Protein AF-A0A2J4YGF8-F1 (afdb_monomer)

Secondary structure (DSSP, 8-state):
-HHHHHHHHHHHHHHHHGGG--PPPPP---SS--S-S-TTT---HHHIIIIITTT---SS---TT--

Mean predicted aligned error: 9.3 Å

Structure (mmCIF, N/CA/C/O backbone):
data_AF-A0A2J4YGF8-F1
#
_entry.id   AF-A0A2J4YGF8-F1
#
loop_
_atom_site.group_PDB
_atom_site.id
_atom_site.type_symbol
_atom_site.label_atom_id
_atom_site.label_alt_id
_atom_site.label_comp_id
_atom_site.label_asym_id
_atom_site.label_entity_id
_atom_site.label_seq_id
_atom_site.pdbx_PDB_ins_code
_atom_site.Cartn_x
_atom_site.Cartn_y
_atom_site.Cartn_z
_atom_site.occupancy
_atom_site.B_iso_or_equiv
_atom_site.auth_seq_id
_atom_site.auth_comp_id
_atom_site.auth_asym_id
_atom_site.auth_atom_id
_atom_site.pdbx_PDB_model_num
ATOM 1 N N . MET A 1 1 ? -52.140 6.637 18.465 1.00 61.25 1 MET A N 1
ATOM 2 C CA . MET A 1 1 ? -50.846 6.954 19.119 1.00 61.25 1 MET A CA 1
ATOM 3 C C . MET A 1 1 ? -49.740 5.935 18.829 1.00 61.25 1 MET A C 1
ATOM 5 O O . MET A 1 1 ? -48.614 6.364 18.633 1.00 61.25 1 MET A O 1
ATOM 9 N N . GLN A 1 2 ? -50.025 4.630 18.717 1.00 63.34 2 GLN A N 1
ATOM 10 C CA . GLN A 1 2 ? -49.010 3.575 18.518 1.00 63.34 2 GLN A CA 1
ATOM 11 C C . GLN A 1 2 ? -48.054 3.785 17.328 1.00 63.34 2 GLN A C 1
ATOM 13 O O . GLN A 1 2 ? -46.853 3.621 17.498 1.00 63.34 2 GLN A O 1
ATOM 18 N N . ARG A 1 3 ? -48.538 4.253 16.164 1.00 69.06 3 ARG A N 1
ATOM 19 C CA . ARG A 1 3 ? -47.678 4.519 14.990 1.00 69.06 3 ARG A CA 1
ATOM 20 C C . ARG A 1 3 ? -46.552 5.526 15.260 1.00 69.06 3 ARG A C 1
ATOM 22 O O . ARG A 1 3 ? -45.439 5.309 14.795 1.00 69.06 3 ARG A O 1
ATOM 29 N N . ARG A 1 4 ? -46.829 6.576 16.047 1.00 70.94 4 ARG A N 1
ATOM 30 C CA . ARG A 1 4 ? -45.842 7.607 16.424 1.00 70.94 4 ARG A CA 1
ATOM 31 C C . ARG A 1 4 ? -44.789 7.070 17.399 1.00 70.94 4 ARG A C 1
ATOM 33 O O . ARG A 1 4 ? -43.643 7.495 17.344 1.00 70.94 4 ARG A O 1
ATOM 40 N N . PHE A 1 5 ? -45.166 6.115 18.252 1.00 76.00 5 PHE A N 1
ATOM 41 C CA . PHE A 1 5 ? -44.228 5.441 19.152 1.00 76.00 5 PHE A CA 1
ATOM 42 C C . PHE A 1 5 ? -43.275 4.513 18.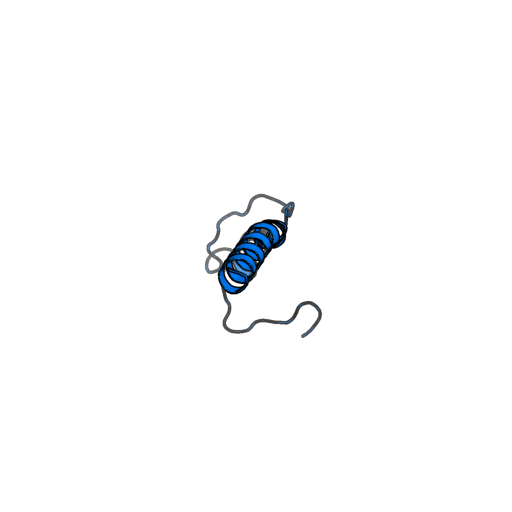390 1.00 76.00 5 PHE A C 1
ATOM 44 O O . PHE A 1 5 ? -42.075 4.552 18.640 1.00 76.00 5 PHE A O 1
ATOM 51 N N . THR A 1 6 ? -43.763 3.757 17.399 1.00 79.12 6 THR A N 1
ATOM 52 C CA . THR A 1 6 ? -42.901 2.926 16.533 1.00 79.12 6 THR A CA 1
ATOM 53 C C . THR A 1 6 ? -41.888 3.747 15.738 1.00 79.12 6 THR A C 1
ATOM 55 O O . THR A 1 6 ? -40.727 3.359 15.658 1.00 79.12 6 THR A O 1
ATOM 58 N N . THR A 1 7 ? -42.286 4.896 15.178 1.00 81.31 7 THR A N 1
ATOM 59 C CA . THR A 1 7 ? -41.354 5.763 14.434 1.00 81.31 7 THR A CA 1
ATOM 60 C C . THR A 1 7 ? -40.280 6.360 15.339 1.00 81.31 7 THR A C 1
ATOM 62 O O . THR A 1 7 ? -39.127 6.467 14.931 1.00 81.31 7 THR A O 1
ATOM 65 N N . LEU A 1 8 ? -40.641 6.711 16.578 1.00 85.31 8 LEU A N 1
ATOM 66 C CA . LEU A 1 8 ? -39.702 7.266 17.551 1.00 85.31 8 LEU A CA 1
ATOM 67 C C . LEU A 1 8 ? -38.700 6.207 18.037 1.00 85.31 8 LEU A C 1
ATOM 69 O O . LEU A 1 8 ? -37.509 6.486 18.132 1.00 85.31 8 LEU A O 1
ATOM 73 N N . ALA A 1 9 ? -39.168 4.979 18.279 1.00 86.12 9 ALA A N 1
ATOM 74 C CA . ALA A 1 9 ? -38.317 3.857 18.669 1.00 86.12 9 ALA A CA 1
ATOM 75 C C . ALA A 1 9 ? -37.303 3.488 17.573 1.00 86.12 9 ALA A C 1
ATOM 77 O O . ALA A 1 9 ? -36.134 3.250 17.870 1.00 86.12 9 ALA A O 1
ATOM 78 N N . LEU A 1 10 ? -37.725 3.498 16.303 1.00 86.12 10 LEU A N 1
ATOM 79 C CA . LEU A 1 10 ? -36.842 3.198 15.174 1.00 86.12 10 LEU A CA 1
ATOM 80 C C . LEU A 1 10 ? -35.779 4.290 14.965 1.00 86.12 10 LEU A C 1
ATOM 82 O O . LEU A 1 10 ? -34.617 3.978 14.713 1.00 86.12 10 LEU A O 1
ATOM 86 N N . ALA A 1 11 ? -36.156 5.563 15.122 1.00 86.00 11 ALA A N 1
ATOM 87 C CA . ALA A 1 11 ? -35.219 6.683 15.053 1.00 86.00 11 ALA A CA 1
ATOM 88 C C . ALA A 1 11 ? -34.171 6.629 16.178 1.00 86.00 11 ALA A C 1
ATOM 90 O O . ALA A 1 11 ? -32.990 6.879 15.939 1.00 86.00 11 ALA A O 1
ATOM 91 N N . LEU A 1 12 ? -34.585 6.250 17.392 1.00 85.12 12 LEU A N 1
ATOM 92 C CA . LEU A 1 12 ? -33.674 6.106 18.526 1.00 85.12 12 LEU A CA 1
ATOM 93 C C . LEU A 1 12 ? -32.697 4.935 18.328 1.00 85.12 12 LEU A C 1
ATOM 95 O O . LEU A 1 12 ? -31.505 5.090 18.579 1.00 85.12 12 LEU A O 1
ATOM 99 N N . ALA A 1 13 ? -33.175 3.801 17.806 1.00 83.94 13 ALA A N 1
ATOM 100 C CA . ALA A 1 13 ? -32.325 2.660 17.466 1.00 83.94 13 ALA A CA 1
ATOM 101 C C . ALA A 1 13 ? -31.280 3.014 16.389 1.00 83.94 13 ALA A C 1
ATOM 103 O O . ALA A 1 13 ? -30.108 2.652 16.520 1.00 83.94 13 ALA A O 1
ATOM 104 N N . ALA A 1 14 ? -31.672 3.780 15.365 1.00 81.06 14 ALA A N 1
ATOM 105 C CA . ALA A 1 14 ? -30.763 4.241 14.315 1.00 81.06 14 ALA A CA 1
ATOM 106 C C . ALA A 1 14 ? -29.648 5.154 14.858 1.00 81.06 14 ALA A C 1
ATOM 108 O O . ALA A 1 14 ? -28.495 4.998 14.468 1.00 81.06 14 ALA A O 1
ATOM 109 N N . LEU A 1 15 ? -29.957 6.052 15.803 1.00 79.31 15 LEU A N 1
ATOM 110 C CA . LEU A 1 15 ? -28.949 6.913 16.438 1.00 79.31 15 LEU A CA 1
ATOM 111 C C . LEU A 1 15 ? -27.902 6.114 17.227 1.00 79.31 15 LEU A C 1
ATOM 113 O O . LEU A 1 15 ? -26.726 6.470 17.219 1.00 79.31 15 LEU A O 1
ATOM 117 N N . THR A 1 16 ? -28.315 5.031 17.890 1.00 76.25 16 THR A N 1
ATOM 118 C CA . THR A 1 16 ? -27.402 4.189 18.682 1.00 76.25 16 THR A CA 1
ATOM 119 C C . THR A 1 16 ? -26.517 3.269 17.840 1.00 76.25 16 THR A C 1
ATOM 121 O O . THR A 1 16 ? -25.471 2.841 18.315 1.00 76.25 16 THR A O 1
ATOM 124 N N . ALA A 1 17 ? -26.894 2.984 16.590 1.00 72.75 17 ALA A N 1
ATOM 125 C CA . ALA A 1 17 ? -26.108 2.138 15.690 1.00 72.75 17 ALA A CA 1
ATOM 126 C C . ALA A 1 17 ? -24.912 2.877 15.054 1.00 72.75 17 ALA A C 1
ATOM 128 O O . ALA A 1 17 ? -23.942 2.244 14.640 1.00 72.75 17 ALA A O 1
ATOM 129 N N . SER A 1 18 ? -24.946 4.212 15.006 1.00 63.62 18 SER A N 1
ATOM 130 C CA . SER A 1 18 ? -23.934 5.033 14.326 1.00 63.62 18 SER A CA 1
ATOM 131 C C . SER A 1 18 ? -22.549 5.008 14.985 1.00 63.62 18 SER A C 1
ATOM 133 O O . SER A 1 18 ? -21.551 5.243 14.310 1.00 63.62 18 SER A O 1
ATOM 135 N N . SER A 1 19 ? -22.453 4.709 16.285 1.00 63.31 19 SER A N 1
ATOM 136 C CA . SER A 1 19 ? -21.170 4.657 17.009 1.00 63.31 19 SER A CA 1
ATOM 137 C C . SER A 1 19 ? -20.369 3.375 16.750 1.00 63.31 19 SER A C 1
ATOM 139 O O . SER A 1 19 ? -19.171 3.344 17.025 1.00 63.31 19 SER A O 1
ATOM 141 N N . ALA A 1 20 ? -20.996 2.335 16.191 1.00 62.19 20 ALA A N 1
ATOM 142 C CA . ALA A 1 20 ? -20.341 1.069 15.856 1.00 62.19 20 ALA A CA 1
ATOM 143 C C . ALA A 1 20 ? -19.720 1.052 14.443 1.00 62.19 20 ALA A C 1
ATOM 145 O O . ALA A 1 20 ? -19.001 0.115 14.104 1.00 62.19 20 ALA A O 1
ATOM 146 N N . ILE A 1 21 ? -19.965 2.082 13.623 1.00 63.31 21 ILE A N 1
ATOM 147 C CA . ILE A 1 21 ? -19.510 2.175 12.221 1.00 63.31 21 ILE A CA 1
ATOM 148 C C . ILE A 1 21 ? -18.266 3.074 12.121 1.00 63.31 21 ILE A C 1
ATOM 150 O O . ILE A 1 21 ? -18.149 3.922 11.242 1.00 63.31 21 ILE A O 1
ATOM 154 N N . SER A 1 22 ? -17.323 2.926 13.051 1.00 68.00 22 SER A N 1
ATOM 155 C CA . SER A 1 22 ? -16.008 3.557 12.927 1.00 68.00 22 SER A CA 1
ATOM 156 C C . SER A 1 22 ? -14.996 2.478 12.576 1.00 68.00 22 SER A C 1
ATOM 158 O O . SER A 1 22 ? -14.644 1.645 13.414 1.00 68.00 22 SER A O 1
ATOM 160 N N . ALA A 1 23 ? -14.572 2.445 11.310 1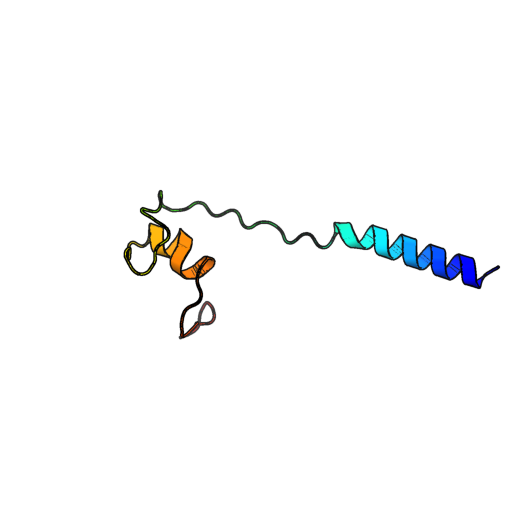.00 72.31 23 ALA A N 1
ATOM 161 C CA . ALA A 1 23 ? 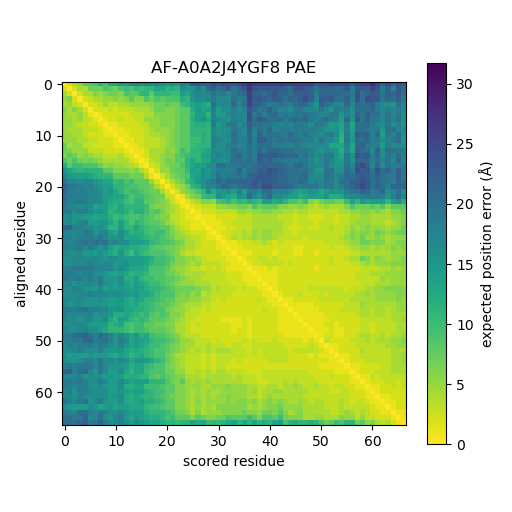-13.476 1.583 10.895 1.00 72.31 23 ALA A CA 1
ATOM 162 C C . ALA A 1 23 ? -12.239 1.945 11.723 1.00 72.31 23 ALA A C 1
ATOM 164 O O . ALA A 1 23 ? -11.887 3.117 11.863 1.00 72.31 23 ALA A O 1
ATOM 165 N N . LYS A 1 24 ? -11.590 0.938 12.308 1.00 76.69 24 LYS A N 1
ATOM 166 C CA . LYS A 1 24 ? -10.417 1.173 13.142 1.00 76.69 24 LYS A CA 1
ATOM 167 C C . LYS A 1 24 ? -9.285 1.684 12.256 1.00 76.69 24 LYS A C 1
ATOM 169 O O . LYS A 1 24 ? -8.943 1.035 11.269 1.00 76.69 24 LYS A O 1
ATOM 174 N N . THR A 1 25 ? -8.711 2.832 12.606 1.00 84.12 25 THR A N 1
ATOM 175 C CA . THR A 1 25 ? -7.545 3.366 11.901 1.00 84.12 25 THR A CA 1
ATOM 176 C C . THR A 1 25 ? -6.404 2.357 11.982 1.00 84.12 25 THR A C 1
ATOM 178 O O . THR A 1 25 ? -6.034 1.918 13.074 1.00 84.12 25 THR A O 1
ATOM 181 N N . LEU A 1 26 ? -5.850 1.986 10.830 1.00 86.69 26 LEU A N 1
ATOM 182 C CA . LEU A 1 26 ? -4.615 1.218 10.764 1.00 86.69 26 LEU A CA 1
ATOM 183 C C . LEU A 1 26 ? -3.452 2.155 11.112 1.00 86.69 26 LEU A C 1
ATOM 185 O O . LEU A 1 26 ? -3.233 3.147 10.420 1.00 86.69 26 LEU A O 1
ATOM 189 N N . VAL A 1 27 ? -2.708 1.838 12.172 1.00 91.00 27 VAL A N 1
ATOM 190 C CA . VAL A 1 27 ? -1.444 2.514 12.492 1.00 91.00 27 VAL A CA 1
ATOM 191 C C . VAL A 1 27 ? -0.309 1.598 12.058 1.00 91.00 27 VAL A C 1
ATOM 193 O O . VAL A 1 27 ? -0.185 0.485 12.565 1.00 91.00 27 VAL A O 1
ATOM 196 N N . TYR A 1 28 ? 0.497 2.068 11.111 1.00 88.88 28 TYR A N 1
ATOM 197 C CA . TYR A 1 28 ? 1.648 1.354 10.571 1.00 88.88 28 TYR A CA 1
ATOM 198 C C . TYR A 1 28 ? 2.934 2.130 10.874 1.00 88.88 28 TYR A C 1
ATOM 200 O O . TYR A 1 28 ? 3.020 3.328 10.603 1.00 88.88 28 TYR A O 1
ATOM 208 N N . CYS A 1 29 ? 3.927 1.443 11.442 1.00 92.62 29 CYS A N 1
ATOM 209 C CA . CYS A 1 29 ? 5.264 1.988 11.652 1.00 92.62 29 CYS A CA 1
ATOM 210 C C . CYS A 1 29 ? 6.103 1.726 10.401 1.00 92.62 29 CYS A C 1
ATOM 212 O O . CYS A 1 29 ? 6.530 0.594 10.179 1.00 92.62 29 CYS A O 1
ATOM 214 N N . SER A 1 30 ? 6.325 2.767 9.601 1.00 91.50 30 SER A N 1
ATOM 215 C CA . SER A 1 30 ? 7.220 2.699 8.441 1.00 91.50 30 SER A CA 1
ATOM 216 C C . SER A 1 30 ? 8.654 2.376 8.869 1.00 91.50 30 SER A C 1
ATOM 218 O O . SER A 1 30 ? 9.099 2.826 9.926 1.00 91.50 30 SER A O 1
ATOM 220 N N . GLU A 1 31 ? 9.390 1.645 8.027 1.00 94.00 31 GLU A N 1
ATOM 221 C CA . GLU A 1 31 ? 10.825 1.362 8.213 1.00 94.00 31 GLU A CA 1
ATOM 222 C C . GLU A 1 31 ? 11.668 2.652 8.268 1.00 94.00 31 GLU A C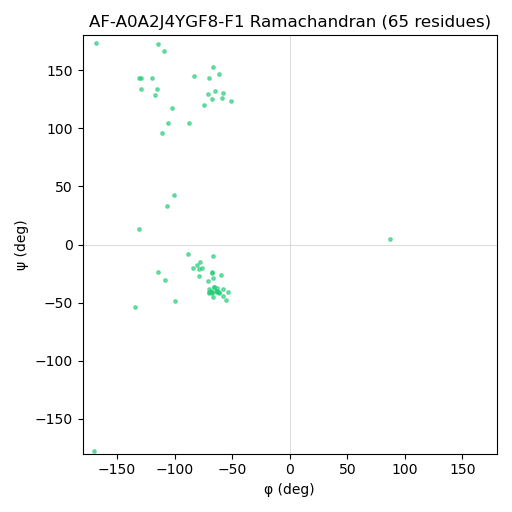 1
ATOM 224 O O . GLU A 1 31 ? 12.710 2.703 8.919 1.00 94.00 31 GLU A O 1
ATOM 229 N N . GLY A 1 32 ? 11.188 3.728 7.637 1.00 93.69 32 GLY A N 1
ATOM 230 C CA . GLY A 1 32 ? 11.819 5.042 7.673 1.00 93.69 32 GLY A CA 1
ATOM 231 C C . GLY A 1 32 ? 10.949 6.144 7.072 1.00 93.69 32 GLY A C 1
ATOM 232 O O . GLY A 1 32 ? 9.808 5.914 6.656 1.00 93.69 32 GLY A O 1
ATOM 233 N N . SER A 1 33 ? 11.496 7.359 7.029 1.00 95.25 33 SER A N 1
ATOM 234 C CA . SER A 1 33 ? 10.837 8.493 6.381 1.00 95.25 33 SER A CA 1
ATOM 235 C C . SER A 1 33 ? 10.850 8.320 4.857 1.00 95.25 33 SER A C 1
ATOM 237 O O . SER A 1 33 ? 11.919 8.081 4.293 1.00 95.25 33 SER A O 1
ATOM 239 N N . PRO A 1 34 ? 9.703 8.468 4.178 1.00 94.50 34 PRO A N 1
ATOM 240 C CA . PRO A 1 34 ? 9.647 8.450 2.723 1.00 94.50 34 PRO A CA 1
ATOM 241 C C . PRO A 1 34 ? 10.289 9.718 2.155 1.00 94.50 34 PRO A C 1
ATOM 243 O O . PRO A 1 34 ? 10.140 10.810 2.703 1.00 94.50 34 PRO A O 1
ATOM 246 N N . GLU A 1 35 ? 10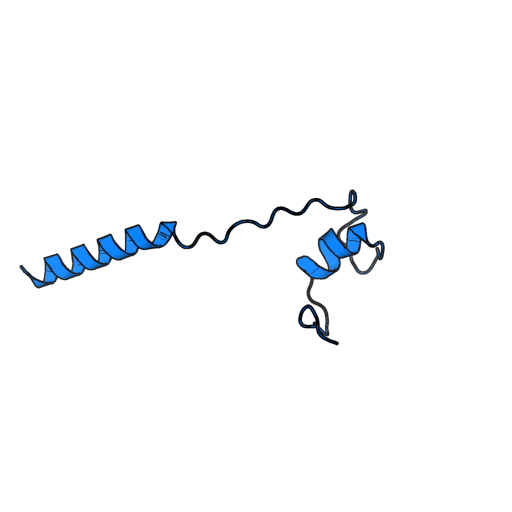.983 9.580 1.033 1.00 95.00 35 GLU A N 1
ATOM 247 C CA . GLU A 1 35 ? 11.632 10.680 0.327 1.00 95.00 35 GLU A CA 1
ATOM 248 C C . GLU A 1 35 ? 10.599 11.647 -0.256 1.00 95.00 35 GLU A C 1
ATOM 250 O O . GLU A 1 35 ? 10.788 12.863 -0.216 1.00 95.00 35 GLU A O 1
ATOM 255 N N . ASN A 1 36 ? 9.512 11.102 -0.816 1.00 92.69 36 ASN A N 1
ATOM 256 C CA . ASN A 1 36 ? 8.379 11.850 -1.356 1.00 92.69 36 ASN A CA 1
ATOM 257 C C . ASN A 1 36 ? 7.196 10.906 -1.661 1.00 92.69 36 ASN A C 1
ATOM 259 O O . ASN A 1 36 ? 7.336 9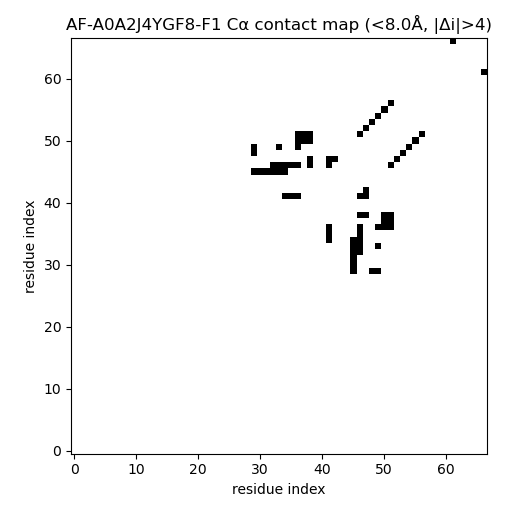.688 -1.648 1.00 92.69 36 ASN A O 1
ATOM 263 N N . PHE A 1 37 ? 6.043 11.465 -2.032 1.00 95.12 37 PHE A N 1
ATOM 264 C CA . PHE A 1 37 ? 4.831 10.740 -2.440 1.00 95.12 37 PHE A CA 1
ATOM 265 C C . PHE A 1 37 ? 4.566 10.817 -3.948 1.00 95.12 37 PHE A C 1
ATOM 267 O O . PHE A 1 37 ? 3.414 10.863 -4.380 1.00 95.12 37 PHE A O 1
ATOM 274 N N . ASN A 1 38 ? 5.622 10.856 -4.766 1.00 93.81 38 ASN A N 1
ATOM 275 C CA . ASN A 1 38 ? 5.497 10.793 -6.220 1.00 93.81 38 ASN A CA 1
ATOM 276 C C . ASN A 1 38 ? 6.048 9.455 -6.749 1.00 93.81 38 ASN A C 1
ATOM 278 O O . ASN A 1 38 ? 7.252 9.353 -6.998 1.00 93.81 38 ASN A O 1
ATOM 282 N N . PRO A 1 39 ? 5.194 8.440 -6.975 1.00 92.19 39 PRO A N 1
ATOM 283 C CA . PRO A 1 39 ? 5.639 7.111 -7.400 1.00 92.19 39 PRO A CA 1
ATOM 284 C C . PRO A 1 39 ? 6.261 7.083 -8.807 1.00 92.19 39 PRO A C 1
ATOM 286 O O . PRO A 1 39 ? 6.836 6.072 -9.193 1.00 92.19 39 PRO A O 1
ATOM 289 N N . GLN A 1 40 ? 6.163 8.171 -9.582 1.00 92.56 40 GLN A N 1
ATOM 290 C CA . GLN A 1 40 ? 6.829 8.290 -10.886 1.00 92.56 40 GLN A CA 1
ATOM 291 C C . GLN A 1 40 ? 8.308 8.681 -10.764 1.00 92.56 40 GLN A C 1
ATOM 293 O O . GLN A 1 40 ? 9.056 8.533 -11.726 1.00 92.56 40 GLN A O 1
ATOM 298 N N . LEU A 1 41 ? 8.722 9.214 -9.610 1.00 94.50 41 LEU A N 1
ATOM 299 C CA . LEU A 1 41 ? 10.068 9.750 -9.390 1.00 94.50 41 LEU A CA 1
ATOM 300 C C . LEU A 1 41 ? 10.877 8.950 -8.362 1.00 94.50 41 LEU A C 1
ATOM 302 O O . LEU A 1 41 ? 12.103 8.998 -8.400 1.00 94.50 41 LEU A O 1
ATOM 306 N N . TYR A 1 42 ? 10.214 8.226 -7.456 1.00 92.88 42 TYR A N 1
ATOM 307 C CA . TYR A 1 42 ? 10.860 7.529 -6.341 1.00 92.88 42 TYR A CA 1
ATOM 308 C C . TYR A 1 42 ? 10.416 6.065 -6.280 1.00 92.88 42 TYR A C 1
ATOM 310 O O . TYR A 1 42 ? 9.227 5.763 -6.381 1.00 92.88 42 TYR A O 1
ATOM 318 N N . THR A 1 43 ? 11.382 5.160 -6.109 1.00 93.69 43 THR A N 1
ATOM 319 C CA . THR A 1 43 ? 11.179 3.699 -6.160 1.00 93.69 43 THR A CA 1
ATOM 320 C C . THR A 1 43 ? 11.803 2.959 -4.975 1.00 93.69 43 THR A C 1
ATOM 322 O O . THR A 1 43 ? 11.975 1.742 -5.035 1.00 93.69 43 THR A O 1
ATOM 325 N N . SER A 1 44 ? 12.201 3.671 -3.920 1.00 94.56 44 SER A N 1
ATOM 326 C CA . SER A 1 44 ? 12.666 3.047 -2.680 1.00 94.56 44 SER A CA 1
ATOM 327 C C . SER A 1 44 ? 11.520 2.309 -1.985 1.00 94.56 44 SER A C 1
ATOM 329 O O . SER A 1 44 ? 10.353 2.684 -2.127 1.00 94.56 44 SER A O 1
ATOM 331 N N . GLY A 1 45 ? 11.854 1.270 -1.213 1.00 92.75 45 GLY A N 1
ATOM 332 C CA . GLY A 1 45 ? 10.859 0.502 -0.458 1.00 92.75 45 GLY A CA 1
ATOM 333 C C . GLY A 1 45 ? 10.025 1.393 0.466 1.00 92.75 45 GLY A C 1
ATOM 334 O O . GLY A 1 45 ? 8.804 1.386 0.384 1.00 92.75 45 GLY A O 1
ATOM 335 N N . THR A 1 46 ? 10.677 2.268 1.236 1.00 94.81 46 THR A N 1
ATOM 336 C CA . THR A 1 46 ? 10.021 3.206 2.162 1.00 94.81 46 THR A CA 1
ATOM 337 C C . THR A 1 46 ? 9.025 4.147 1.475 1.00 94.81 46 THR A C 1
ATOM 339 O O . THR A 1 46 ? 7.915 4.331 1.975 1.00 94.81 46 THR A O 1
ATOM 342 N N . SER A 1 47 ? 9.367 4.732 0.319 1.00 95.00 47 SER A N 1
ATOM 343 C CA . SER A 1 47 ? 8.432 5.579 -0.442 1.00 95.00 47 SER A CA 1
ATOM 344 C C . SER A 1 47 ? 7.293 4.779 -1.077 1.00 95.00 47 SER A C 1
ATOM 346 O O . SER A 1 47 ? 6.152 5.254 -1.124 1.00 95.00 47 SER A O 1
ATOM 348 N N . VAL A 1 48 ? 7.580 3.573 -1.574 1.00 93.19 48 VAL A N 1
ATOM 349 C CA . VAL A 1 48 ? 6.581 2.689 -2.192 1.00 93.19 48 VAL A CA 1
ATOM 350 C C . VAL A 1 48 ? 5.560 2.209 -1.159 1.00 93.19 48 VAL A C 1
ATOM 352 O O . VAL A 1 48 ? 4.359 2.313 -1.424 1.00 93.19 48 VAL A O 1
ATOM 355 N N . ASP A 1 49 ? 6.018 1.786 0.020 1.00 93.19 49 ASP A N 1
ATOM 356 C CA . ASP A 1 49 ? 5.176 1.324 1.128 1.00 93.19 49 ASP A CA 1
ATOM 357 C C . ASP A 1 49 ? 4.314 2.454 1.701 1.00 93.19 49 ASP A C 1
ATOM 359 O O . ASP A 1 49 ? 3.151 2.239 2.043 1.00 93.19 49 ASP A O 1
ATOM 363 N N . ALA A 1 50 ? 4.845 3.680 1.759 1.00 93.44 50 ALA A N 1
ATOM 364 C CA . ALA A 1 50 ? 4.110 4.838 2.262 1.00 93.44 50 ALA A CA 1
ATOM 365 C C . ALA A 1 50 ? 3.115 5.439 1.250 1.00 93.44 50 ALA A C 1
ATOM 367 O O . ALA A 1 50 ? 2.147 6.075 1.667 1.00 93.44 50 ALA A O 1
ATOM 368 N N . SER A 1 51 ? 3.344 5.291 -0.064 1.00 92.88 51 SER A N 1
ATOM 369 C CA . SER A 1 51 ? 2.561 6.014 -1.082 1.00 92.88 51 SER A CA 1
ATOM 370 C C . SER A 1 51 ? 2.088 5.172 -2.268 1.00 92.88 51 SER A C 1
ATOM 372 O O . SER A 1 51 ? 0.896 5.157 -2.570 1.00 92.88 51 SER A O 1
ATOM 374 N N . ALA A 1 52 ? 2.979 4.463 -2.959 1.00 90.38 52 ALA A N 1
ATOM 375 C CA . ALA A 1 52 ? 2.687 3.895 -4.277 1.00 90.38 52 ALA A CA 1
ATOM 376 C C . ALA A 1 52 ? 1.638 2.769 -4.266 1.00 90.38 52 ALA A C 1
ATOM 378 O O . ALA A 1 52 ? 1.038 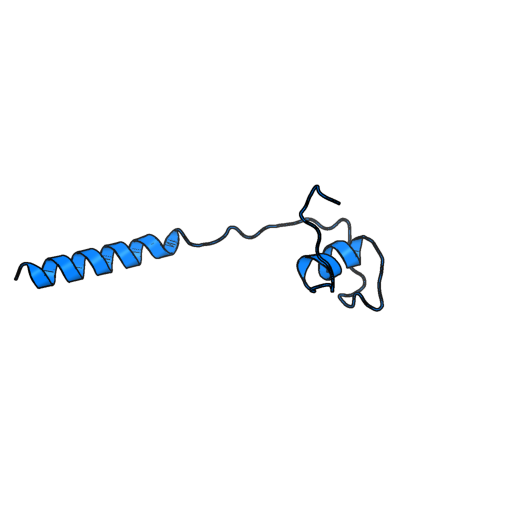2.502 -5.308 1.00 90.38 52 ALA A O 1
ATOM 379 N N . VAL A 1 53 ? 1.465 2.089 -3.130 1.00 87.69 53 VAL A N 1
ATOM 380 C CA . VAL A 1 53 ? 0.442 1.052 -2.918 1.00 87.69 53 VAL A CA 1
ATOM 381 C C . VAL A 1 53 ? -0.784 1.594 -2.160 1.00 87.69 53 VAL A C 1
ATOM 383 O O . VAL A 1 53 ? -1.892 1.376 -2.639 1.00 87.69 53 VAL A O 1
ATOM 386 N N . PRO A 1 54 ? -0.651 2.317 -1.025 1.00 90.81 54 PRO A N 1
ATOM 387 C CA . PRO A 1 54 ? -1.824 2.749 -0.253 1.00 90.81 54 PRO A CA 1
ATOM 388 C C . PRO A 1 54 ? -2.504 4.042 -0.740 1.00 90.81 54 PRO A C 1
ATOM 390 O O . PRO A 1 54 ? -3.653 4.275 -0.371 1.00 90.81 54 PRO A O 1
ATOM 393 N N . VAL A 1 55 ? -1.825 4.905 -1.514 1.00 92.94 55 VAL A N 1
ATOM 394 C CA . VAL A 1 55 ? -2.342 6.242 -1.896 1.00 92.94 55 VAL A CA 1
ATOM 395 C C . VAL A 1 55 ? -2.745 6.331 -3.371 1.00 92.94 55 VAL A C 1
ATOM 397 O O . VAL A 1 55 ? -3.663 7.080 -3.705 1.00 92.94 55 VAL A O 1
ATOM 400 N N . TYR A 1 56 ? -2.092 5.581 -4.263 1.00 92.81 56 TYR A N 1
ATOM 401 C CA . TYR A 1 56 ? -2.311 5.677 -5.711 1.00 92.81 56 TYR A CA 1
ATOM 402 C C . TYR A 1 56 ? -2.806 4.369 -6.325 1.00 92.81 56 TYR A C 1
ATOM 404 O O . TYR A 1 56 ? -2.327 3.290 -5.991 1.00 92.81 56 TYR A O 1
ATOM 412 N N . ASN A 1 57 ? -3.697 4.485 -7.312 1.00 92.00 57 ASN A N 1
ATOM 413 C CA . ASN A 1 57 ? -4.131 3.355 -8.129 1.00 92.00 57 ASN A CA 1
ATOM 414 C C . ASN A 1 57 ? -3.144 3.077 -9.269 1.00 92.00 57 ASN A C 1
ATOM 416 O O . ASN A 1 57 ? -2.587 3.993 -9.878 1.00 92.00 57 ASN A O 1
ATOM 420 N N . ARG A 1 58 ? -2.983 1.795 -9.594 1.00 89.94 58 ARG A N 1
ATOM 421 C CA . ARG A 1 58 ? -2.168 1.288 -10.706 1.00 89.94 58 ARG A CA 1
ATOM 422 C C . ARG A 1 58 ? -3.092 0.742 -11.801 1.00 89.94 58 ARG A C 1
ATOM 424 O O . ARG A 1 58 ? -4.279 0.539 -11.572 1.00 89.94 58 ARG A O 1
ATOM 431 N N . LEU A 1 59 ? -2.552 0.494 -12.996 1.00 92.69 59 LEU A N 1
ATOM 432 C CA . LEU A 1 59 ? -3.327 -0.099 -14.101 1.00 92.69 59 LEU A CA 1
ATOM 433 C C . LEU A 1 59 ? -3.761 -1.542 -13.814 1.00 92.69 59 LEU A C 1
ATOM 435 O O . LEU A 1 59 ? -4.773 -2.002 -14.333 1.00 92.69 59 LEU A O 1
ATOM 439 N N . VAL A 1 60 ? -2.970 -2.245 -13.007 1.00 91.69 60 VAL A N 1
ATOM 440 C CA . VAL A 1 60 ? -3.234 -3.601 -12.536 1.00 91.69 60 VAL A CA 1
ATOM 441 C C . VAL A 1 60 ? -3.082 -3.619 -11.024 1.00 91.69 60 VAL A C 1
ATOM 443 O O . VAL A 1 60 ? -2.208 -2.936 -10.485 1.00 91.69 60 VAL A O 1
ATOM 446 N N . ASP A 1 61 ? -3.923 -4.401 -10.361 1.00 90.62 61 ASP A N 1
ATOM 447 C CA . ASP A 1 61 ? -3.882 -4.608 -8.920 1.00 90.62 61 ASP A CA 1
ATOM 448 C C . ASP A 1 61 ? -3.942 -6.108 -8.628 1.00 90.62 61 ASP A C 1
ATOM 450 O O . ASP A 1 61 ? -4.616 -6.864 -9.334 1.00 90.62 61 ASP A O 1
ATOM 454 N N . PHE A 1 62 ? -3.212 -6.535 -7.606 1.00 90.31 62 PHE A N 1
ATOM 455 C CA . PHE A 1 62 ? -3.077 -7.937 -7.239 1.00 90.31 62 PHE A CA 1
ATOM 456 C C . PHE A 1 62 ? -3.689 -8.153 -5.865 1.00 90.31 62 PHE A C 1
ATOM 458 O O . PHE A 1 62 ? -3.431 -7.409 -4.917 1.00 90.31 62 PHE A O 1
ATOM 465 N N . LYS A 1 63 ? -4.488 -9.213 -5.724 1.00 91.19 63 LYS A N 1
ATOM 466 C CA . LYS A 1 63 ? -5.015 -9.587 -4.414 1.00 91.19 63 LYS A CA 1
ATOM 467 C C . LYS A 1 63 ? -3.845 -9.999 -3.519 1.00 91.19 63 LYS A C 1
ATOM 469 O O . LYS A 1 63 ? -3.008 -10.807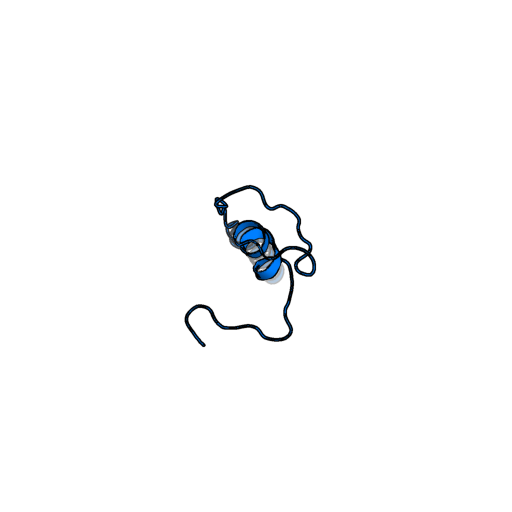 -3.912 1.00 91.19 63 LYS A O 1
ATOM 474 N N . ALA A 1 64 ? -3.810 -9.478 -2.294 1.00 89.25 64 ALA A N 1
ATOM 475 C CA . ALA A 1 64 ? -2.787 -9.851 -1.322 1.00 89.25 64 ALA A CA 1
ATOM 476 C C . ALA A 1 64 ? -2.686 -11.386 -1.186 1.00 89.25 64 ALA A C 1
ATOM 478 O O . ALA A 1 64 ? -3.682 -12.055 -0.898 1.00 89.25 64 ALA A O 1
ATOM 479 N N . GLY A 1 65 ? -1.485 -11.926 -1.414 1.00 92.94 65 GLY A N 1
ATOM 480 C CA . GLY A 1 65 ? -1.198 -13.365 -1.368 1.00 92.94 65 GLY A CA 1
ATOM 481 C C . GLY A 1 65 ? -1.441 -14.141 -2.670 1.00 92.94 65 GLY A C 1
ATOM 482 O O . GLY A 1 65 ? -1.303 -15.362 -2.657 1.00 92.94 65 GLY A O 1
ATOM 483 N N . THR A 1 66 ? -1.791 -13.479 -3.778 1.00 93.75 66 THR A N 1
ATOM 484 C CA . THR A 1 66 ? -1.906 -14.100 -5.111 1.00 93.75 66 THR A CA 1
ATOM 485 C C . THR A 1 66 ? -0.857 -13.549 -6.081 1.00 93.75 66 THR A C 1
ATOM 487 O O . THR A 1 66 ? -0.164 -12.582 -5.769 1.00 93.75 66 THR A O 1
ATOM 490 N N . THR A 1 67 ? -0.768 -14.159 -7.266 1.00 79.94 67 THR A N 1
ATOM 491 C CA . THR A 1 67 ? -0.013 -13.662 -8.431 1.00 79.94 67 THR A CA 1
ATOM 492 C C . THR A 1 67 ? -0.936 -13.462 -9.613 1.00 79.94 67 THR A C 1
ATOM 494 O O . THR A 1 67 ? -1.811 -14.342 -9.788 1.00 79.94 67 THR A O 1
#

Solvent-accessible surface area (backbone atoms only — not comparable to full-atom values): 4570 Å² total; per-residue (Å²): 114,67,71,64,52,55,54,51,53,52,54,53,54,55,62,66,54,59,78,74,73,62,81,78,81,86,85,78,85,66,97,50,84,52,90,56,80,48,66,92,82,49,84,49,68,46,22,32,70,71,20,50,67,80,73,44,90,68,100,70,87,74,60,90,95,63,132

Radius of gyration: 22.24 Å; Cα contacts (8 Å, |Δi|>4): 36; c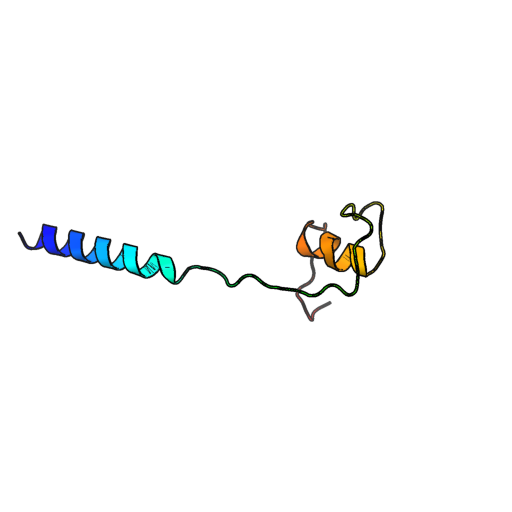hains: 1; bounding box: 64×26×33 Å

Foldseek 3Di:
DVVVVVVVVVVVVVVVCVVVPDDDDDDDDAPDDAPDQDVVVDDDPRNCVVHVPPPDDDPDDDDPPGD

Sequence (67 aa):
MQRRFTTLALALAALTASSAISAKTLVYCSEGSPENFNPQLYTSGTSVDASAVPVYNRLVDFKAGTT

Organism: NCBI:txid1134687

pLDDT: mean 85.76, std 10.03, range [61.25, 95.25]